Protein AF-A0AAD5MTL8-F1 (afdb_monomer_lite)

InterPro domains:
  IPR014044 CAP domain [PF00188] (15-61)
  IPR035940 CAP superfamily [G3DSA:3.40.33.10] (1-69)
  IPR035940 CAP superfamily [SSF55797] (4-60)

Foldseek 3Di:
DQPDDPVNQVVVLVVVQVVLVCLLVCNPPNRDHHPDSDRDDDDVVVSVVVRVVVVVVPPPPDDDDPPPVVD

pLDDT: mean 82.98, std 18.56, range [37.06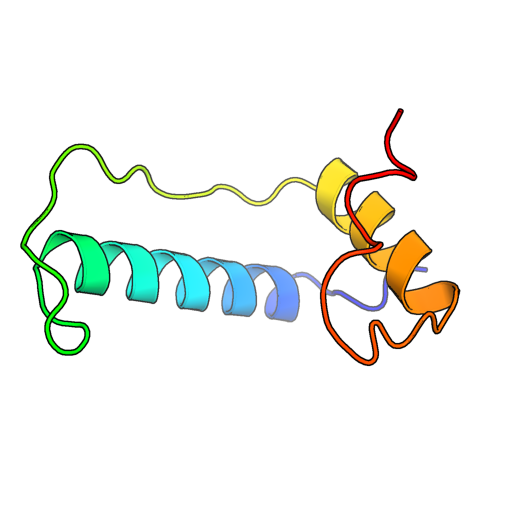, 98.5]

Sequence (71 aa):
MSMMNDTNRTAALIAINSLRARAVLGQLGNLPRGTHMNRLAWNCSLEEIAQRIVNGCVLFQTRGQAMDSIA

Secondary structure (DSSP, 8-state):
--S--HHHHHHHHHHHHHHHHHHHTT-STTPPP-S--PPP---HHHHHHHHHHHHTT----SSS-SSTT--

Structure (mmCIF, N/CA/C/O backbone):
data_AF-A0AAD5MTL8-F1
#
_entry.id   AF-A0AAD5MTL8-F1
#
loop_
_atom_site.group_PDB
_atom_site.id
_atom_site.type_symbol
_atom_site.label_atom_id
_atom_site.label_alt_id
_atom_site.label_comp_id
_atom_site.label_asym_id
_atom_site.label_entity_id
_atom_site.label_seq_id
_atom_site.pdbx_PDB_ins_code
_atom_site.Cartn_x
_atom_site.Cartn_y
_atom_site.Cartn_z
_atom_site.occupancy
_atom_site.B_iso_or_equiv
_atom_site.auth_seq_id
_atom_site.auth_comp_id
_atom_site.auth_asym_id
_atom_site.auth_atom_id
_atom_site.pdbx_PDB_model_num
ATOM 1 N N . MET A 1 1 ? 15.396 -8.120 -13.867 1.00 47.81 1 MET A N 1
ATOM 2 C CA . MET A 1 1 ? 15.846 -7.174 -12.825 1.00 47.81 1 MET A CA 1
ATOM 3 C C . MET A 1 1 ? 14.658 -6.278 -12.499 1.00 47.81 1 MET A C 1
ATOM 5 O O . MET A 1 1 ? 14.160 -5.644 -13.420 1.00 47.81 1 MET A O 1
ATOM 9 N N . SER A 1 2 ? 14.116 -6.333 -11.276 1.00 59.06 2 SER A N 1
ATOM 10 C CA . SER A 1 2 ? 12.984 -5.470 -10.888 1.00 59.06 2 SER A CA 1
ATOM 11 C C . SER A 1 2 ? 13.473 -4.026 -10.787 1.00 59.06 2 SER A C 1
ATOM 13 O O . SER A 1 2 ? 14.525 -3.785 -10.195 1.00 59.06 2 SER A O 1
ATOM 15 N N . MET A 1 3 ? 12.737 -3.076 -11.370 1.00 64.31 3 MET A N 1
ATOM 16 C CA . MET A 1 3 ? 13.056 -1.646 -11.242 1.00 64.31 3 MET A CA 1
ATOM 17 C C . M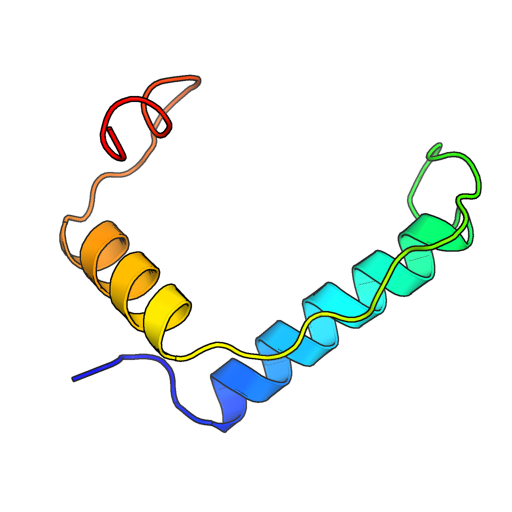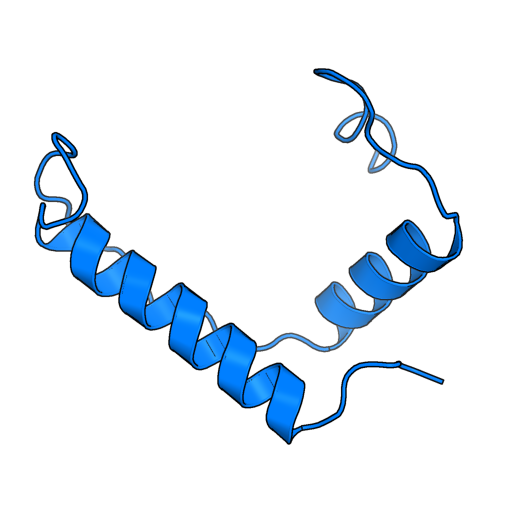ET A 1 3 ? 12.687 -1.100 -9.848 1.00 64.31 3 MET A C 1
ATOM 19 O O . MET A 1 3 ? 13.070 0.012 -9.487 1.00 64.31 3 MET A O 1
ATOM 23 N N . MET A 1 4 ? 11.948 -1.877 -9.048 1.00 81.50 4 MET A N 1
ATOM 24 C CA . MET A 1 4 ? 11.529 -1.521 -7.696 1.00 81.50 4 MET A CA 1
ATOM 25 C C . MET A 1 4 ? 12.602 -1.961 -6.680 1.00 81.50 4 MET A C 1
ATOM 27 O O . MET A 1 4 ?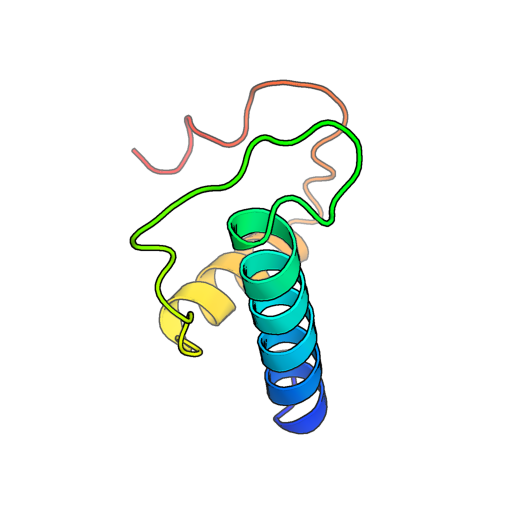 12.860 -3.153 -6.508 1.00 81.50 4 MET A O 1
ATOM 31 N N . ASN A 1 5 ? 13.235 -1.004 -5.996 1.00 89.50 5 ASN A N 1
ATOM 32 C CA . ASN A 1 5 ? 14.109 -1.272 -4.845 1.00 89.50 5 ASN A CA 1
ATOM 33 C C . ASN A 1 5 ? 13.329 -1.160 -3.521 1.00 89.50 5 ASN A C 1
ATOM 35 O O . ASN A 1 5 ? 12.183 -0.710 -3.509 1.00 89.50 5 ASN A O 1
ATOM 39 N N . ASP A 1 6 ? 13.943 -1.538 -2.398 1.00 92.69 6 ASP A N 1
ATOM 40 C CA . ASP A 1 6 ? 13.265 -1.566 -1.090 1.00 92.69 6 ASP A CA 1
ATOM 41 C C . ASP A 1 6 ? 12.750 -0.196 -0.635 1.00 92.69 6 ASP A C 1
ATOM 43 O O . ASP A 1 6 ? 11.670 -0.107 -0.044 1.00 92.69 6 ASP A O 1
ATOM 47 N N . THR A 1 7 ? 13.465 0.881 -0.970 1.00 94.31 7 THR A N 1
ATOM 48 C CA . THR A 1 7 ? 13.011 2.255 -0.722 1.00 94.31 7 THR A CA 1
ATOM 49 C C . THR A 1 7 ? 11.709 2.541 -1.468 1.00 94.31 7 THR A C 1
ATOM 51 O O . THR A 1 7 ? 10.749 3.026 -0.870 1.00 94.31 7 THR A O 1
ATOM 54 N N . ASN A 1 8 ? 11.635 2.177 -2.750 1.00 92.75 8 ASN A N 1
ATOM 55 C CA . ASN A 1 8 ? 10.446 2.377 -3.578 1.00 92.75 8 ASN A CA 1
ATOM 56 C C . ASN A 1 8 ? 9.276 1.496 -3.115 1.00 92.75 8 ASN A C 1
ATOM 58 O O . ASN A 1 8 ? 8.151 1.989 -3.018 1.00 92.75 8 ASN A O 1
ATOM 62 N N . ARG A 1 9 ? 9.537 0.230 -2.754 1.00 95.38 9 ARG A N 1
ATOM 63 C CA . ARG A 1 9 ? 8.533 -0.675 -2.159 1.00 95.38 9 ARG A CA 1
ATOM 64 C C . ARG A 1 9 ? 7.933 -0.070 -0.894 1.00 95.38 9 ARG A C 1
ATOM 66 O O . ARG A 1 9 ? 6.714 0.017 -0.751 1.00 95.38 9 ARG A O 1
ATOM 73 N N . THR A 1 10 ? 8.800 0.392 0.004 1.00 96.19 10 THR A N 1
ATOM 74 C CA . THR A 1 10 ? 8.409 0.976 1.290 1.00 96.19 10 THR A CA 1
ATOM 75 C C . THR A 1 10 ? 7.598 2.251 1.088 1.00 96.19 10 THR A C 1
ATOM 77 O O . THR A 1 10 ? 6.520 2.391 1.666 1.00 96.19 10 THR A O 1
ATOM 80 N N . ALA A 1 11 ? 8.063 3.155 0.223 1.00 96.44 11 ALA A N 1
ATOM 81 C CA . ALA A 1 11 ? 7.365 4.401 -0.075 1.00 96.44 11 ALA A CA 1
ATOM 82 C C . ALA A 1 11 ? 5.970 4.150 -0.672 1.00 96.44 11 ALA A C 1
ATOM 84 O O . ALA A 1 11 ? 4.986 4.727 -0.203 1.00 96.44 11 ALA A O 1
ATOM 85 N N . ALA A 1 12 ? 5.861 3.242 -1.648 1.00 95.69 12 ALA A N 1
ATOM 86 C CA . ALA A 1 12 ? 4.585 2.874 -2.258 1.00 95.69 12 ALA A CA 1
ATOM 87 C C . ALA A 1 12 ? 3.615 2.260 -1.234 1.00 95.69 12 ALA A C 1
ATOM 89 O O . ALA A 1 12 ? 2.445 2.652 -1.171 1.00 95.69 12 ALA A O 1
ATOM 90 N N . LEU A 1 13 ? 4.102 1.346 -0.387 1.00 97.50 13 LEU A N 1
ATOM 91 C CA . LEU A 1 13 ? 3.289 0.697 0.640 1.00 97.50 13 LEU A CA 1
ATOM 92 C C . LEU A 1 13 ? 2.796 1.687 1.708 1.00 97.50 13 LEU A C 1
ATOM 94 O O . LEU A 1 13 ? 1.638 1.620 2.129 1.00 97.50 13 LEU A O 1
ATOM 98 N N . ILE A 1 14 ? 3.649 2.622 2.139 1.00 98.19 14 ILE A N 1
ATOM 99 C CA . ILE A 1 14 ? 3.274 3.685 3.083 1.00 98.19 14 ILE A CA 1
ATOM 100 C C . ILE A 1 14 ? 2.212 4.593 2.462 1.00 98.19 14 ILE A C 1
ATOM 102 O O . ILE A 1 14 ? 1.200 4.880 3.109 1.00 98.19 14 ILE A O 1
ATOM 106 N N . ALA A 1 15 ? 2.409 5.020 1.213 1.00 98.12 15 ALA A N 1
ATOM 107 C CA . ALA A 1 15 ? 1.481 5.910 0.526 1.00 98.12 15 ALA A CA 1
ATOM 108 C C . ALA A 1 15 ? 0.084 5.281 0.404 1.00 98.12 15 ALA A C 1
ATOM 110 O O . ALA A 1 15 ? -0.907 5.889 0.820 1.00 98.12 15 ALA A O 1
ATOM 111 N N . ILE A 1 16 ? -0.007 4.036 -0.083 1.00 97.94 16 ILE A N 1
ATOM 112 C CA . ILE A 1 16 ? -1.304 3.374 -0.273 1.00 97.94 16 ILE A CA 1
ATOM 113 C C . ILE A 1 16 ? -2.004 3.094 1.059 1.00 97.94 16 ILE A C 1
ATOM 115 O O . ILE A 1 16 ? -3.208 3.320 1.181 1.00 97.94 16 ILE A O 1
ATOM 119 N N . ASN A 1 17 ? -1.270 2.678 2.094 1.00 98.50 17 ASN A N 1
ATOM 120 C CA . ASN A 1 17 ? -1.859 2.447 3.412 1.00 98.50 17 ASN A CA 1
ATOM 121 C C . ASN A 1 17 ? -2.309 3.746 4.092 1.00 98.50 17 ASN A C 1
ATOM 123 O O . ASN A 1 17 ? -3.339 3.750 4.766 1.00 98.50 17 ASN A O 1
ATOM 127 N N . SER A 1 18 ? -1.603 4.858 3.871 1.00 97.81 18 SER A N 1
ATOM 128 C CA . SER A 1 18 ? -2.023 6.175 4.365 1.00 97.81 18 SER A CA 1
ATOM 129 C C . SER A 1 18 ? -3.311 6.644 3.688 1.00 97.81 18 SER A C 1
ATOM 131 O O . SER A 1 18 ? -4.214 7.151 4.353 1.00 97.81 18 SER A O 1
ATOM 133 N N . LEU A 1 19 ? -3.447 6.418 2.376 1.00 97.19 19 LEU A N 1
ATOM 134 C CA . LEU A 1 19 ? -4.692 6.691 1.654 1.00 97.19 19 LEU A CA 1
ATOM 135 C C . LEU A 1 19 ? -5.840 5.815 2.161 1.00 97.19 19 LEU A C 1
ATOM 137 O O . LEU A 1 19 ? -6.912 6.339 2.442 1.00 97.19 19 LEU A O 1
ATOM 141 N N . ARG A 1 20 ? -5.619 4.510 2.356 1.00 97.31 20 ARG A N 1
ATOM 142 C CA . ARG A 1 20 ? -6.631 3.594 2.918 1.00 97.31 20 ARG A CA 1
ATOM 143 C C . ARG A 1 20 ? -7.101 4.035 4.306 1.00 97.31 20 ARG A C 1
ATOM 145 O O . ARG A 1 20 ? -8.300 4.008 4.576 1.00 97.31 20 ARG A O 1
ATOM 152 N N . ALA A 1 21 ? -6.181 4.493 5.157 1.00 96.81 21 ALA A N 1
ATOM 153 C CA . ALA A 1 21 ? -6.507 5.034 6.476 1.00 96.81 21 ALA A CA 1
ATOM 154 C C . ALA A 1 21 ? -7.346 6.322 6.385 1.00 96.81 21 ALA A C 1
ATOM 156 O O . ALA A 1 21 ? -8.358 6.460 7.067 1.00 96.81 21 ALA A O 1
ATOM 157 N N . ARG A 1 22 ? -6.990 7.248 5.491 1.00 96.88 22 ARG A N 1
ATOM 158 C CA . ARG A 1 22 ? -7.796 8.458 5.257 1.00 96.88 22 ARG A CA 1
ATOM 159 C C . ARG A 1 22 ? -9.171 8.128 4.670 1.00 96.88 22 ARG A C 1
ATOM 161 O O . ARG A 1 22 ? -10.157 8.752 5.050 1.00 96.88 22 ARG A O 1
ATOM 168 N N . ALA A 1 23 ? -9.247 7.140 3.779 1.00 96.19 23 ALA A N 1
ATOM 169 C CA . ALA A 1 23 ? -10.493 6.696 3.162 1.00 96.19 23 ALA A CA 1
ATOM 170 C C . ALA A 1 23 ? -11.476 6.169 4.212 1.00 96.19 23 ALA A C 1
ATOM 172 O O . ALA A 1 23 ? -12.613 6.622 4.265 1.00 96.19 23 ALA A O 1
ATOM 173 N N . VAL A 1 24 ? -11.028 5.263 5.091 1.00 96.75 24 VAL A N 1
ATOM 174 C CA . VAL A 1 24 ? -11.900 4.671 6.121 1.00 96.75 24 VAL A CA 1
ATOM 175 C C . VAL A 1 24 ? -12.395 5.718 7.127 1.00 96.75 24 VAL A C 1
ATOM 177 O O . VAL A 1 24 ? -13.515 5.619 7.620 1.00 96.75 24 VAL A O 1
ATOM 180 N N . LEU A 1 25 ? -11.613 6.777 7.363 1.00 95.88 25 LEU A N 1
ATOM 181 C CA . LEU A 1 25 ? -12.001 7.914 8.202 1.00 95.88 25 LEU A CA 1
ATOM 182 C C . LEU A 1 25 ? -12.946 8.914 7.508 1.00 95.88 25 LEU A C 1
ATOM 184 O O . LEU A 1 25 ? -13.398 9.861 8.160 1.00 95.88 25 LEU A O 1
ATOM 188 N N . GLY A 1 26 ? -13.265 8.714 6.223 1.00 95.44 26 GLY A N 1
ATOM 189 C CA . GLY A 1 26 ? -14.075 9.641 5.425 1.00 95.44 26 GLY A CA 1
ATOM 190 C C . GLY A 1 26 ? -13.358 10.962 5.127 1.00 95.44 26 GLY A C 1
ATOM 191 O O . GLY A 1 26 ? -13.993 12.000 5.011 1.00 95.44 26 GLY A O 1
ATOM 192 N N . GLN A 1 27 ? -12.022 10.954 5.066 1.00 95.88 27 GLN A N 1
ATOM 193 C CA . GLN A 1 27 ? -11.182 12.147 4.856 1.00 95.88 27 GLN A CA 1
ATOM 194 C C . GLN A 1 27 ? -10.716 12.304 3.399 1.00 95.88 27 GLN A C 1
ATOM 196 O O . GLN A 1 27 ? -9.812 13.092 3.102 1.00 95.88 27 GLN A O 1
ATOM 201 N N . LEU A 1 28 ? -11.271 11.504 2.489 1.00 93.06 28 LEU A N 1
ATOM 202 C CA . LEU A 1 28 ? -10.980 11.549 1.061 1.00 93.06 28 LEU A CA 1
ATOM 203 C C . LEU A 1 28 ? -12.238 11.978 0.305 1.00 93.06 28 LEU A C 1
ATOM 205 O O . LEU A 1 28 ? -13.078 11.149 -0.036 1.00 93.06 28 LEU A O 1
ATOM 209 N N . GLY A 1 29 ? -12.357 13.282 0.045 1.00 87.50 29 GLY A N 1
ATOM 210 C CA . GLY A 1 29 ? -13.506 13.857 -0.657 1.00 87.50 29 GLY A CA 1
ATOM 211 C C . GLY A 1 29 ? -14.832 13.540 0.038 1.00 87.50 29 GLY A C 1
ATOM 212 O O . GLY A 1 29 ? -14.911 13.559 1.262 1.00 87.50 29 GLY A O 1
ATOM 213 N N . ASN A 1 30 ? -15.852 13.202 -0.753 1.00 88.62 30 ASN A N 1
ATOM 214 C CA . ASN A 1 30 ? -17.186 12.830 -0.265 1.00 88.62 30 ASN A CA 1
ATOM 215 C C . ASN A 1 30 ? -17.335 11.318 -0.016 1.00 88.62 30 ASN A C 1
ATOM 217 O O . ASN A 1 30 ? -18.446 10.791 -0.067 1.00 88.62 30 ASN A O 1
ATOM 221 N N . LEU A 1 31 ? -16.231 10.593 0.202 1.00 91.19 31 LE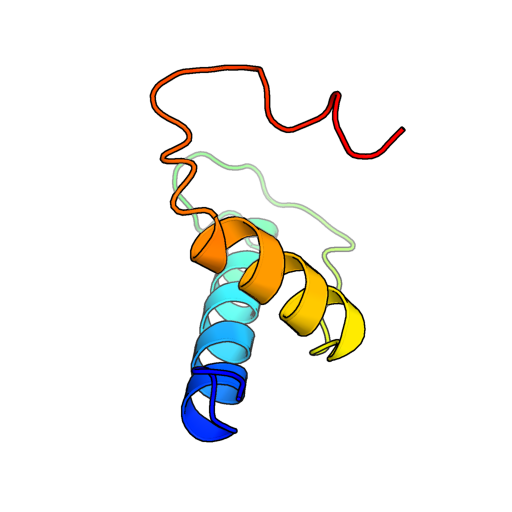U A N 1
ATOM 222 C CA . LEU A 1 31 ? -16.317 9.179 0.552 1.00 91.19 31 LEU A CA 1
ATOM 223 C C . LEU A 1 31 ? -16.876 9.028 1.975 1.00 91.19 31 LEU A C 1
ATOM 225 O O . LEU A 1 31 ? -16.407 9.709 2.892 1.00 91.19 31 LEU A O 1
ATOM 229 N N . PRO A 1 32 ? -17.858 8.136 2.188 1.00 93.75 32 PRO A N 1
ATOM 230 C CA . PRO A 1 32 ? -18.387 7.886 3.518 1.00 93.75 32 PRO A CA 1
ATOM 231 C C . PRO A 1 32 ? -17.322 7.243 4.408 1.00 93.75 32 PRO A C 1
ATOM 233 O O . PRO A 1 32 ? -16.383 6.596 3.937 1.00 93.75 32 PRO A O 1
ATOM 236 N N . ARG A 1 33 ? -17.504 7.375 5.724 1.00 96.44 33 ARG A N 1
ATOM 237 C CA . ARG A 1 33 ? -16.729 6.592 6.689 1.00 96.44 33 ARG A CA 1
ATOM 238 C C . ARG A 1 33 ? -16.965 5.104 6.458 1.00 96.44 33 ARG A C 1
ATOM 240 O O . ARG A 1 33 ? -18.096 4.672 6.252 1.00 96.44 33 ARG A O 1
ATOM 247 N N . GLY A 1 34 ? -15.887 4.337 6.523 1.00 94.69 34 GLY A N 1
ATOM 248 C CA . GLY A 1 34 ? -15.913 2.887 6.397 1.00 94.69 34 GLY A CA 1
ATOM 249 C C . GLY A 1 34 ? -15.541 2.196 7.702 1.00 94.69 34 GLY A C 1
ATOM 250 O O . GLY A 1 34 ? -15.167 2.824 8.691 1.00 94.69 34 GLY A O 1
ATOM 251 N N . THR A 1 35 ? -15.583 0.870 7.679 1.00 94.88 35 THR A N 1
ATOM 252 C CA . THR A 1 35 ? -15.010 0.008 8.719 1.00 94.88 35 THR A CA 1
ATOM 253 C C . THR A 1 35 ? -14.228 -1.128 8.053 1.00 94.88 35 THR A C 1
ATOM 255 O O . THR A 1 35 ? -14.344 -1.332 6.846 1.00 94.88 35 THR A O 1
ATOM 258 N N . HIS A 1 36 ? -13.399 -1.844 8.820 1.00 95.44 36 HIS A N 1
ATOM 259 C CA . HIS A 1 36 ? -12.691 -3.054 8.363 1.00 95.44 36 HIS A CA 1
ATOM 260 C C . HIS A 1 36 ? -11.746 -2.868 7.151 1.00 95.44 36 HIS A C 1
ATOM 262 O O . HIS A 1 36 ? -11.521 -3.789 6.367 1.00 95.44 36 HIS A O 1
ATOM 268 N N . MET A 1 37 ? -11.138 -1.685 6.998 1.00 96.19 37 MET A N 1
ATOM 269 C CA . MET A 1 37 ? -10.140 -1.424 5.952 1.00 96.19 37 MET A CA 1
ATOM 270 C C . MET A 1 37 ? -8.743 -1.890 6.392 1.00 96.19 37 MET A C 1
ATOM 272 O O . MET A 1 37 ? -7.982 -1.136 6.999 1.00 96.19 37 MET A O 1
ATOM 276 N N . ASN A 1 38 ? -8.389 -3.134 6.068 1.00 96.94 38 ASN A N 1
ATOM 277 C CA . ASN A 1 38 ? -7.103 -3.715 6.466 1.00 96.94 38 ASN A CA 1
ATOM 278 C C . ASN A 1 38 ? -5.903 -3.032 5.791 1.00 96.94 38 ASN A C 1
ATOM 280 O O . ASN A 1 38 ? -5.981 -2.591 4.637 1.00 96.94 38 ASN A O 1
ATOM 284 N N . ARG A 1 39 ? -4.770 -2.988 6.501 1.00 96.81 39 ARG A N 1
ATOM 285 C CA . ARG A 1 39 ? -3.482 -2.586 5.923 1.00 96.81 39 ARG A CA 1
ATOM 286 C C . ARG A 1 39 ? -3.015 -3.631 4.915 1.00 96.81 39 ARG A C 1
ATOM 288 O O . ARG A 1 39 ? -3.151 -4.828 5.144 1.00 96.81 39 ARG A O 1
ATOM 295 N N . LEU A 1 40 ? -2.457 -3.158 3.811 1.00 98.00 40 LEU A N 1
ATOM 296 C CA . LEU A 1 40 ? -1.776 -3.992 2.834 1.00 98.00 40 LEU A CA 1
ATOM 297 C C . LEU A 1 40 ? -0.369 -4.321 3.331 1.00 98.00 40 LEU A C 1
ATOM 299 O O . LEU A 1 40 ? 0.276 -3.489 3.977 1.00 98.00 40 LEU A O 1
ATOM 303 N N . ALA A 1 41 ? 0.102 -5.507 2.965 1.00 97.50 41 ALA A N 1
ATOM 304 C CA . ALA A 1 41 ? 1.498 -5.904 3.047 1.00 97.50 41 ALA A CA 1
ATOM 305 C C . ALA A 1 41 ? 2.085 -5.965 1.634 1.00 97.50 41 ALA A C 1
ATOM 307 O O . ALA A 1 41 ? 1.360 -6.201 0.664 1.00 97.50 41 ALA A O 1
ATOM 308 N N . TRP A 1 42 ? 3.395 -5.755 1.517 1.00 95.56 42 TRP A N 1
ATOM 309 C CA . TRP A 1 42 ? 4.076 -5.959 0.245 1.00 95.56 42 TRP A CA 1
ATOM 310 C C . TRP A 1 42 ? 4.084 -7.445 -0.121 1.00 95.56 42 TRP A C 1
ATOM 312 O O . TRP A 1 42 ? 4.320 -8.293 0.738 1.00 95.56 42 TRP A O 1
ATOM 322 N N . ASN A 1 43 ? 3.857 -7.759 -1.395 1.00 95.44 43 ASN A N 1
ATOM 323 C CA . ASN A 1 43 ? 3.933 -9.120 -1.911 1.00 95.44 43 ASN A CA 1
ATOM 324 C C . ASN A 1 43 ? 4.794 -9.132 -3.178 1.00 95.44 43 ASN A C 1
ATOM 326 O O . ASN A 1 43 ? 4.412 -8.565 -4.201 1.00 95.44 43 ASN A O 1
ATOM 330 N N . CYS A 1 44 ? 5.941 -9.808 -3.110 1.00 93.25 44 CYS A N 1
ATOM 331 C CA . CYS A 1 44 ? 6.902 -9.851 -4.212 1.00 93.25 44 CYS A CA 1
ATOM 332 C C . CYS A 1 44 ? 6.365 -10.571 -5.461 1.00 93.25 44 CYS A C 1
ATOM 334 O O . CYS A 1 44 ? 6.770 -10.234 -6.567 1.00 93.25 44 CYS A O 1
ATOM 336 N N . SER A 1 45 ? 5.430 -11.517 -5.312 1.00 93.62 45 SER A N 1
ATOM 337 C CA . SER A 1 45 ? 4.817 -12.200 -6.464 1.00 93.62 45 SER A CA 1
ATOM 338 C C . SER A 1 45 ? 3.894 -11.252 -7.236 1.00 93.62 45 SER A C 1
ATOM 340 O O . SER A 1 45 ? 3.915 -11.222 -8.463 1.00 93.62 45 SER A O 1
ATOM 342 N N . LEU A 1 46 ? 3.122 -10.424 -6.522 1.00 94.12 46 LEU A N 1
ATOM 343 C CA . LEU A 1 46 ? 2.295 -9.385 -7.147 1.00 94.12 46 LEU A CA 1
ATOM 344 C C . LEU A 1 46 ? 3.151 -8.292 -7.801 1.00 94.12 46 LEU A C 1
ATOM 346 O O . LEU A 1 46 ? 2.803 -7.811 -8.877 1.00 94.12 46 LEU A O 1
ATOM 350 N N . GLU A 1 47 ? 4.282 -7.926 -7.190 1.00 92.81 47 GLU A N 1
ATOM 351 C CA . GLU A 1 47 ? 5.260 -7.021 -7.806 1.00 92.81 47 GLU A CA 1
ATOM 352 C C . GLU A 1 47 ? 5.799 -7.587 -9.122 1.00 92.81 47 GLU A C 1
ATOM 354 O O . GLU A 1 47 ? 5.868 -6.864 -10.113 1.00 92.81 47 GLU A O 1
ATOM 359 N N . GLU A 1 48 ? 6.160 -8.870 -9.159 1.00 90.38 48 GLU A N 1
ATOM 360 C CA . GLU A 1 48 ? 6.688 -9.490 -10.372 1.00 90.38 48 GLU A CA 1
ATOM 361 C C . GLU A 1 48 ? 5.656 -9.484 -11.507 1.00 90.38 48 GLU A C 1
ATOM 363 O O . GLU A 1 48 ? 5.988 -9.143 -12.644 1.00 90.38 48 GLU A O 1
ATOM 36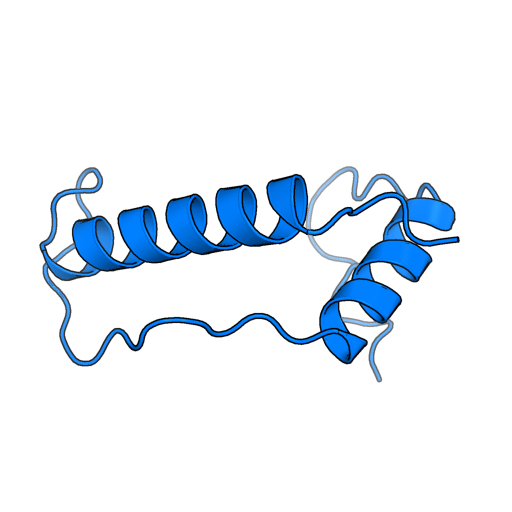8 N N . ILE A 1 49 ? 4.392 -9.790 -11.201 1.00 89.00 49 ILE A N 1
ATOM 369 C CA . ILE A 1 49 ? 3.292 -9.704 -12.170 1.00 89.00 49 ILE A CA 1
ATOM 370 C C . ILE A 1 49 ? 3.144 -8.265 -12.677 1.00 89.00 49 ILE A C 1
ATOM 372 O O . ILE A 1 49 ? 3.102 -8.044 -13.888 1.00 89.00 49 ILE A O 1
ATOM 376 N N . ALA A 1 50 ? 3.136 -7.279 -11.776 1.00 88.25 50 ALA A N 1
ATOM 377 C CA . ALA A 1 50 ? 3.065 -5.871 -12.153 1.00 88.25 50 ALA A CA 1
ATOM 378 C C . ALA A 1 50 ? 4.244 -5.461 -13.052 1.00 88.25 50 ALA A C 1
ATOM 380 O O . ALA A 1 50 ? 4.036 -4.794 -14.065 1.00 88.25 50 ALA A O 1
ATOM 381 N N . GLN A 1 51 ? 5.464 -5.915 -12.740 1.00 87.62 51 GLN A N 1
ATOM 382 C CA . GLN A 1 51 ? 6.655 -5.652 -13.546 1.00 87.62 51 GLN A CA 1
ATOM 383 C C . GLN A 1 51 ? 6.538 -6.265 -14.950 1.00 87.62 51 GLN A C 1
ATOM 385 O O . GLN A 1 51 ? 6.913 -5.620 -15.927 1.00 87.62 51 GLN A O 1
ATOM 390 N N . ARG A 1 52 ? 5.993 -7.482 -15.080 1.00 86.19 52 ARG A N 1
ATOM 391 C CA . ARG A 1 52 ? 5.751 -8.120 -16.388 1.00 86.19 52 ARG A CA 1
ATOM 392 C C . ARG A 1 52 ? 4.750 -7.326 -17.228 1.00 86.19 52 ARG A C 1
ATOM 394 O O . ARG A 1 52 ? 5.001 -7.121 -18.411 1.00 86.19 52 ARG A O 1
ATOM 401 N N . ILE A 1 53 ? 3.672 -6.835 -16.614 1.00 84.31 53 ILE A N 1
ATOM 402 C CA . ILE A 1 53 ? 2.656 -6.016 -17.294 1.00 84.31 53 ILE A CA 1
ATOM 403 C C . ILE A 1 53 ? 3.279 -4.725 -17.839 1.00 84.31 53 ILE A C 1
ATOM 405 O O . ILE A 1 53 ? 3.127 -4.420 -19.021 1.00 84.31 53 ILE A O 1
ATOM 409 N N . VAL A 1 54 ? 4.022 -3.981 -17.010 1.00 83.44 54 VAL A N 1
ATOM 410 C CA . VAL A 1 54 ? 4.622 -2.707 -17.448 1.00 83.44 54 VAL A CA 1
ATOM 411 C C . VAL A 1 54 ? 5.770 -2.901 -18.437 1.00 83.44 54 VAL A C 1
ATOM 413 O O . VAL A 1 54 ? 5.935 -2.072 -19.325 1.00 83.44 54 VAL A O 1
ATOM 416 N N . ASN A 1 55 ? 6.522 -4.007 -18.352 1.00 83.38 55 ASN A N 1
ATOM 417 C CA . ASN A 1 55 ? 7.546 -4.352 -19.348 1.00 83.38 55 ASN A CA 1
ATOM 418 C C . ASN A 1 55 ? 6.947 -4.558 -20.745 1.00 83.38 55 ASN A C 1
ATOM 420 O O . ASN A 1 55 ? 7.624 -4.311 -21.738 1.00 83.38 55 ASN A O 1
ATOM 424 N N . GLY A 1 56 ? 5.688 -4.995 -20.824 1.00 75.31 56 GLY A N 1
ATOM 425 C CA . GLY A 1 56 ? 4.955 -5.099 -22.081 1.00 75.31 56 GLY A CA 1
ATOM 426 C C . GLY A 1 56 ? 4.546 -3.749 -22.678 1.00 75.31 56 GLY A C 1
ATOM 427 O O . GLY A 1 56 ? 3.995 -3.743 -23.773 1.00 75.31 56 GLY A O 1
ATOM 428 N N . CYS A 1 57 ? 4.775 -2.624 -21.977 1.00 65.12 57 CYS A N 1
ATOM 429 C CA . CYS A 1 57 ? 4.358 -1.270 -22.366 1.00 65.12 57 CYS A CA 1
ATOM 430 C C . CYS A 1 57 ? 2.927 -1.211 -22.921 1.00 65.12 57 CYS A C 1
ATOM 432 O O . CYS A 1 57 ? 2.614 -0.395 -23.791 1.00 65.12 57 CYS A O 1
ATOM 434 N N . VAL A 1 58 ? 2.039 -2.059 -22.393 1.00 64.19 58 VAL A N 1
ATOM 435 C CA . VAL A 1 58 ? 0.614 -1.990 -22.689 1.00 64.19 58 VAL A CA 1
ATOM 436 C C . VAL A 1 58 ? 0.102 -0.787 -21.915 1.00 64.19 58 VAL A C 1
ATOM 438 O O . VAL A 1 58 ? -0.322 -0.884 -20.765 1.00 64.19 58 VAL A O 1
ATOM 441 N N . LEU A 1 59 ? 0.238 0.398 -22.509 1.00 55.84 59 LEU A N 1
ATOM 442 C CA . LEU A 1 59 ? -0.499 1.560 -22.053 1.00 55.84 59 LEU A CA 1
ATOM 443 C C . LEU A 1 59 ? -1.961 1.128 -22.084 1.00 55.84 59 LEU A C 1
ATOM 445 O O . LEU A 1 59 ? -2.524 0.946 -23.161 1.00 55.84 59 LEU A O 1
ATOM 449 N N . PHE A 1 60 ? -2.566 0.936 -20.912 1.00 55.62 60 PHE A N 1
ATOM 450 C CA . PHE A 1 60 ? -4.011 0.811 -20.776 1.00 55.62 60 PHE A CA 1
ATOM 451 C C . PHE A 1 60 ? -4.631 2.168 -21.126 1.00 55.62 60 PHE A C 1
ATOM 453 O O . PHE A 1 60 ? -5.164 2.880 -20.274 1.00 55.62 60 PHE A O 1
ATOM 460 N N . GLN A 1 61 ? -4.497 2.585 -22.384 1.00 54.50 61 GLN A N 1
ATOM 461 C CA . GLN A 1 61 ? -5.270 3.678 -22.918 1.00 54.50 61 GLN A CA 1
ATOM 462 C C . GLN A 1 61 ? -6.703 3.176 -22.987 1.00 54.50 61 GLN A C 1
ATOM 464 O O . GLN A 1 61 ? -7.048 2.272 -23.739 1.00 54.50 61 GLN A O 1
ATOM 469 N N . THR A 1 62 ? -7.515 3.805 -22.143 1.00 47.28 62 THR A N 1
ATOM 470 C CA . THR A 1 62 ? -8.976 3.837 -22.179 1.00 47.28 62 THR A CA 1
ATOM 471 C C . THR A 1 62 ? -9.714 2.525 -21.881 1.00 47.28 62 THR A C 1
ATOM 473 O O . THR A 1 62 ? -9.851 1.650 -22.718 1.00 47.28 62 THR A O 1
ATOM 476 N N . ARG A 1 63 ? -10.287 2.480 -20.665 1.00 52.59 63 ARG A N 1
ATOM 477 C CA . ARG A 1 63 ? -11.518 1.762 -20.270 1.00 52.59 63 ARG A CA 1
ATOM 478 C C . ARG A 1 63 ? -11.683 0.328 -20.818 1.00 52.59 63 ARG A C 1
ATOM 480 O O . ARG A 1 63 ? -12.322 0.124 -21.839 1.00 52.59 63 ARG A O 1
ATOM 487 N N . GLY A 1 64 ? -11.289 -0.662 -20.008 1.00 49.12 64 GLY A N 1
ATOM 488 C CA . GLY A 1 64 ? -12.051 -1.918 -19.919 1.00 49.12 64 GLY A CA 1
ATOM 489 C C . GLY A 1 64 ? -11.419 -3.221 -20.413 1.00 49.12 64 GLY A C 1
ATOM 490 O O . GLY A 1 64 ? -12.161 -4.182 -20.516 1.00 49.12 64 GLY A O 1
ATOM 491 N N . GLN A 1 65 ? -10.112 -3.312 -20.683 1.00 50.69 65 GLN A N 1
ATOM 492 C CA . GLN A 1 65 ? -9.533 -4.556 -21.245 1.00 50.69 65 GLN A CA 1
ATOM 493 C C . GLN A 1 65 ? -8.445 -5.238 -20.395 1.00 50.69 65 GLN A C 1
ATOM 495 O O . GLN A 1 65 ? -7.778 -6.148 -20.867 1.00 50.69 65 GLN A O 1
ATOM 500 N N . ALA A 1 66 ? -8.249 -4.837 -19.134 1.00 49.44 66 ALA A N 1
ATOM 501 C CA . ALA A 1 66 ? -7.191 -5.413 -18.290 1.00 49.44 66 ALA A CA 1
ATOM 502 C C . ALA A 1 66 ? -7.622 -6.616 -17.430 1.00 49.44 66 ALA A C 1
ATOM 504 O O . ALA A 1 66 ? -6.766 -7.269 -16.840 1.00 49.44 66 ALA A O 1
ATOM 505 N N . MET A 1 67 ? -8.924 -6.891 -17.306 1.00 51.38 67 MET A N 1
ATOM 506 C CA . MET A 1 67 ? -9.416 -7.990 -16.460 1.00 51.38 67 MET A CA 1
ATOM 507 C C . MET A 1 67 ? -9.575 -9.315 -17.222 1.00 51.38 67 MET A C 1
ATOM 509 O O . MET A 1 67 ? -9.675 -10.354 -16.581 1.00 51.38 67 MET A O 1
ATOM 513 N N . ASP A 1 68 ? -9.528 -9.306 -18.559 1.00 49.72 68 ASP A N 1
ATOM 514 C CA . ASP A 1 68 ? -9.794 -10.505 -19.372 1.00 49.72 68 ASP A CA 1
ATOM 515 C C . ASP A 1 68 ? -8.541 -11.343 -19.675 1.00 49.72 68 ASP A C 1
ATOM 517 O O . ASP A 1 68 ? -8.646 -12.455 -20.182 1.00 49.72 68 ASP A O 1
ATOM 521 N N . SER A 1 69 ? -7.343 -10.847 -19.358 1.00 45.44 69 SER A N 1
ATOM 522 C CA . SER A 1 69 ? -6.082 -11.563 -19.600 1.00 45.44 69 SER A CA 1
ATOM 523 C C . SER A 1 69 ? -5.487 -12.216 -18.345 1.00 45.44 69 SER A C 1
ATOM 525 O O . SER A 1 69 ? -4.318 -12.594 -18.355 1.00 45.44 69 SER A O 1
ATOM 527 N N . ILE A 1 70 ? -6.262 -12.322 -17.257 1.00 47.72 70 ILE A N 1
ATOM 528 C CA . ILE A 1 70 ? -5.903 -13.096 -16.049 1.00 47.72 70 ILE A CA 1
ATOM 529 C C . ILE A 1 70 ? -6.871 -14.288 -15.860 1.00 47.72 70 ILE A C 1
ATOM 531 O O . ILE A 1 70 ? -7.118 -14.728 -14.739 1.00 47.72 70 ILE A O 1
ATOM 535 N N . ALA A 1 71 ? -7.428 -14.805 -16.959 1.00 37.06 71 ALA A N 1
ATOM 536 C CA . ALA A 1 71 ? -8.181 -16.060 -16.989 1.00 37.06 71 ALA A CA 1
ATOM 537 C C . ALA A 1 71 ? -7.291 -17.219 -17.459 1.00 37.06 71 ALA A C 1
ATOM 539 O O . ALA A 1 71 ? -6.507 -17.004 -18.414 1.00 37.06 71 ALA A O 1
#

Organism: Parelaphostrongylus tenuis (NCBI:txid148309)

Radius of gyration: 15.25 Å; chains: 1; bounding box: 34×30×32 Å